Protein AF-A0A0G1C5P3-F1 (afdb_monomer)

Solvent-accessible surface area (backbone atoms only — not comparable to full-atom values): 3532 Å² total; per-residue (Å²): 112,73,69,60,52,54,54,52,52,50,50,52,51,52,51,52,51,53,54,64,70,62,64,69,79,76,52,56,73,44,76,45,77,54,92,52,82,41,67,53,30,34,42,38,33,40,60,88,70,47,79,46,76,44,73,70,36,70,113

Secondary structure (DSSP, 8-state):
-HHHHHHHHHHHHHHHHHHHHT-------EEEE---SSS-EEEEE-TT--EEEEE----

Foldseek 3Di:
DVVVVVVVVVVVVVVVVVVVVPPDPLPAWDKDWDPPPADTWIWTQHSVRDTDIDDDDDD

Mean predicted aligned error: 7.23 Å

Structure (mmCIF, N/CA/C/O backbone):
data_AF-A0A0G1C5P3-F1
#
_entry.id   AF-A0A0G1C5P3-F1
#
loop_
_atom_site.group_PDB
_atom_site.id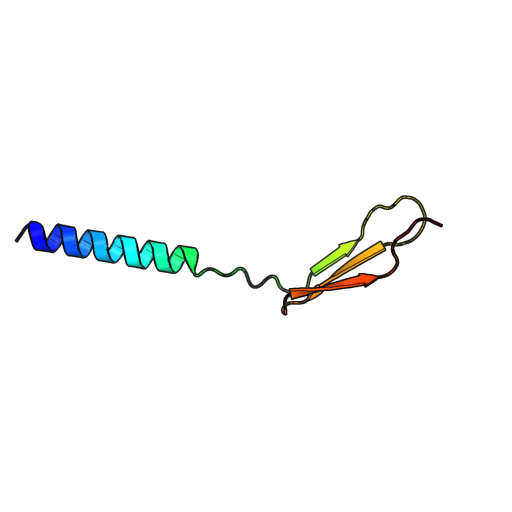
_atom_site.type_symbol
_atom_site.label_atom_id
_atom_site.label_alt_id
_atom_site.label_comp_id
_atom_site.label_asym_id
_atom_site.label_entity_id
_atom_site.label_seq_id
_atom_site.pdbx_PDB_ins_code
_atom_site.Cartn_x
_atom_site.Cartn_y
_atom_site.Cartn_z
_atom_site.occupancy
_atom_site.B_iso_or_equiv
_atom_site.auth_seq_id
_atom_site.auth_comp_id
_atom_site.auth_asym_id
_atom_site.auth_atom_id
_atom_site.pdbx_PDB_model_num
ATOM 1 N N . MET A 1 1 ? -39.123 15.291 23.917 1.00 73.44 1 MET A N 1
ATOM 2 C CA . MET A 1 1 ? -39.089 13.947 23.291 1.00 73.44 1 MET A CA 1
ATOM 3 C C . MET A 1 1 ? -38.372 13.935 21.940 1.00 73.44 1 MET A C 1
ATOM 5 O O . MET A 1 1 ? -37.375 13.251 21.832 1.00 73.44 1 MET A O 1
ATOM 9 N N . LYS A 1 2 ? -38.741 14.744 20.935 1.00 83.94 2 LYS A N 1
ATOM 10 C CA . LYS A 1 2 ? -38.043 14.747 19.622 1.00 83.94 2 LYS A CA 1
ATOM 11 C C . LYS A 1 2 ? -36.539 15.092 19.680 1.00 83.94 2 LYS A C 1
ATOM 13 O O . LYS A 1 2 ? -35.755 14.530 18.932 1.00 83.94 2 LYS A O 1
ATOM 18 N N . ARG A 1 3 ? -36.123 15.9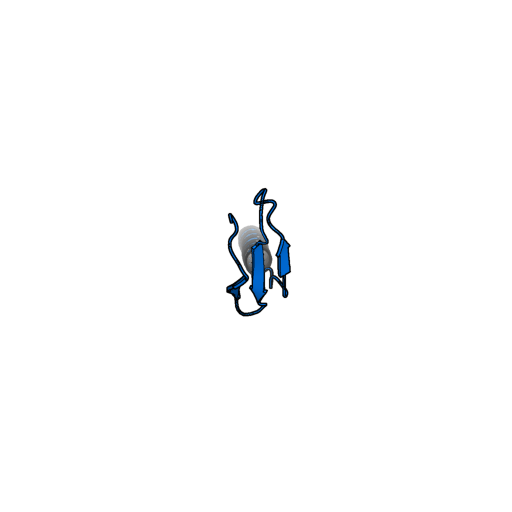56 20.618 1.00 90.19 3 ARG A N 1
ATOM 19 C CA . ARG A 1 3 ? -34.701 16.291 20.849 1.00 90.19 3 ARG A CA 1
ATOM 20 C C . ARG A 1 3 ? -33.851 15.080 21.248 1.00 90.19 3 ARG A C 1
ATOM 22 O O . ARG A 1 3 ? -32.720 14.982 20.794 1.00 90.19 3 ARG A O 1
ATOM 29 N N . ILE A 1 4 ? -34.402 14.154 22.042 1.00 94.69 4 ILE A N 1
ATOM 30 C CA . ILE A 1 4 ? -33.665 12.948 22.447 1.00 94.69 4 ILE A CA 1
ATOM 31 C C . ILE A 1 4 ? -33.439 12.020 21.246 1.00 94.69 4 ILE A C 1
ATOM 33 O O . ILE A 1 4 ? -32.366 11.450 21.113 1.00 94.69 4 ILE A O 1
ATOM 37 N N . TYR A 1 5 ? -34.392 11.961 20.307 1.00 94.19 5 TYR A N 1
ATOM 38 C CA . TYR A 1 5 ? -34.263 11.163 19.087 1.00 94.19 5 TYR A CA 1
ATOM 39 C C . TYR A 1 5 ? -33.137 11.666 18.180 1.00 94.19 5 TYR A C 1
ATOM 41 O O . TYR A 1 5 ? -32.348 10.859 17.706 1.00 94.19 5 TYR A O 1
ATOM 49 N N . TYR A 1 6 ? -33.008 12.981 17.980 1.00 96.94 6 TYR A N 1
ATOM 50 C CA . TYR A 1 6 ? -31.913 13.530 17.170 1.00 96.94 6 TYR A CA 1
ATOM 51 C C . TYR A 1 6 ? -30.536 13.284 17.791 1.00 96.94 6 TYR A C 1
ATOM 53 O O . TYR A 1 6 ? -29.593 12.981 17.066 1.00 96.94 6 TYR A O 1
ATOM 61 N N . LEU A 1 7 ? -30.428 13.361 19.121 1.00 96.75 7 LEU A N 1
ATOM 62 C CA . LEU A 1 7 ? -29.184 13.039 19.822 1.00 96.75 7 LEU A CA 1
ATOM 63 C C . LEU A 1 7 ? -28.824 11.555 19.683 1.00 96.75 7 LEU A C 1
ATOM 65 O O . LEU A 1 7 ? -27.667 11.238 19.429 1.00 96.75 7 LEU A O 1
ATOM 69 N N . LEU A 1 8 ? -29.806 10.654 19.785 1.00 97.25 8 LEU A N 1
ATOM 70 C CA . LEU A 1 8 ? -29.586 9.219 19.587 1.00 97.25 8 LEU A CA 1
ATOM 71 C C . LEU A 1 8 ? -29.170 8.900 18.148 1.00 97.25 8 LEU A C 1
ATOM 73 O O . LEU A 1 8 ? -28.198 8.181 17.945 1.00 97.25 8 LEU A O 1
ATOM 77 N N . ILE A 1 9 ? -29.851 9.474 17.154 1.00 97.38 9 ILE A N 1
ATOM 78 C CA . ILE A 1 9 ? -29.508 9.289 15.736 1.00 97.38 9 ILE A CA 1
ATOM 79 C C . ILE A 1 9 ? -28.101 9.824 15.452 1.00 97.38 9 ILE A C 1
ATOM 81 O O . ILE A 1 9 ? -27.295 9.125 14.844 1.00 97.38 9 ILE A O 1
ATOM 85 N N . GLY A 1 10 ? -27.775 11.025 15.937 1.00 97.44 10 GLY A N 1
ATOM 86 C CA . GLY A 1 10 ? -26.436 11.597 15.799 1.00 97.44 10 GLY A CA 1
ATOM 87 C C . GLY A 1 10 ? -25.360 10.730 16.456 1.00 97.44 10 GLY A C 1
ATOM 88 O O . GLY A 1 10 ? -24.318 10.490 15.854 1.00 97.44 10 GLY A O 1
ATOM 89 N N . GLY A 1 11 ? -25.634 10.192 17.648 1.00 97.50 11 GLY A N 1
ATOM 90 C CA . GLY A 1 11 ? -24.737 9.264 18.337 1.00 97.50 11 GLY A CA 1
ATOM 91 C C . GLY A 1 11 ? -24.491 7.977 17.546 1.00 97.50 11 GLY A C 1
ATOM 92 O O . GLY A 1 11 ? -23.344 7.574 17.380 1.00 97.50 11 GLY A O 1
ATOM 93 N N . VAL A 1 12 ? -25.544 7.369 16.991 1.00 97.62 12 VAL A N 1
ATOM 94 C CA . VAL A 1 12 ? -25.424 6.169 16.144 1.00 97.62 12 VAL A CA 1
ATOM 95 C C . VAL A 1 12 ? -24.607 6.458 14.884 1.00 97.62 12 VAL A C 1
ATOM 97 O O . VAL A 1 12 ? -23.746 5.658 14.527 1.00 97.62 12 VAL A O 1
ATOM 100 N N . ILE A 1 13 ? -24.819 7.611 14.241 1.00 97.62 13 ILE A N 1
ATOM 101 C CA . ILE A 1 13 ? -24.049 8.020 13.058 1.00 97.62 13 ILE A CA 1
ATOM 102 C C . ILE A 1 13 ? -22.568 8.203 13.406 1.00 97.62 13 ILE A C 1
ATOM 104 O O . ILE A 1 13 ? -21.711 7.715 12.675 1.00 97.62 13 ILE A O 1
ATOM 108 N N . LEU A 1 14 ? -22.254 8.864 14.524 1.00 97.12 14 LEU A N 1
ATOM 109 C CA . LEU A 1 14 ? -20.869 9.067 14.959 1.00 97.12 14 LEU A CA 1
ATOM 110 C C . LEU A 1 14 ? -20.173 7.746 15.300 1.00 97.12 14 LEU A C 1
ATOM 112 O O . LEU A 1 14 ? -19.018 7.553 14.926 1.00 97.12 14 LEU A O 1
ATOM 116 N N . LEU A 1 15 ? -20.875 6.819 15.955 1.00 96.75 15 LEU A N 1
ATOM 117 C CA . LEU A 1 15 ? -20.352 5.484 16.250 1.00 96.75 15 LEU A CA 1
ATOM 118 C C . LEU A 1 15 ? -20.115 4.674 14.969 1.00 96.75 15 LEU A C 1
ATOM 120 O O . LEU A 1 15 ? -19.060 4.059 14.825 1.00 96.75 15 LEU A O 1
ATOM 124 N N . ALA A 1 16 ? -21.051 4.715 14.018 1.00 96.06 16 ALA A N 1
ATOM 125 C CA . ALA A 1 16 ? -20.899 4.054 12.725 1.00 96.06 16 ALA A CA 1
ATOM 126 C C . ALA A 1 16 ? -19.733 4.642 11.913 1.00 96.06 16 ALA A C 1
ATOM 128 O O . ALA A 1 16 ? -18.942 3.892 11.344 1.00 96.06 16 ALA A O 1
ATOM 129 N N . ALA A 1 17 ? -19.583 5.970 11.903 1.00 94.94 17 ALA A N 1
ATOM 130 C CA . ALA A 1 17 ? -18.465 6.646 11.252 1.00 94.94 17 ALA A CA 1
ATOM 131 C C . ALA A 1 17 ? -17.124 6.273 11.900 1.00 94.94 17 ALA A C 1
ATOM 133 O O . ALA A 1 17 ? -16.178 5.931 11.195 1.00 94.94 17 ALA A O 1
ATOM 134 N N . GLY A 1 18 ? -17.052 6.267 13.235 1.00 93.88 18 GLY A N 1
ATOM 135 C CA . GLY A 1 18 ? -15.861 5.832 13.963 1.00 93.88 18 GLY A CA 1
ATOM 136 C C . GLY A 1 18 ? -15.490 4.381 13.655 1.00 93.88 18 GLY A C 1
ATOM 137 O O . GLY A 1 18 ? -14.320 4.087 13.424 1.00 93.88 18 GLY A O 1
ATOM 138 N N . TRP A 1 19 ? -16.476 3.485 13.575 1.00 91.44 19 TRP A N 1
ATOM 139 C CA . TRP A 1 19 ? -16.252 2.082 13.225 1.00 91.44 19 TRP A CA 1
ATOM 140 C C . TRP A 1 19 ? -15.746 1.907 11.787 1.00 91.44 19 TRP A C 1
ATOM 142 O O . TRP A 1 19 ? -14.764 1.201 11.573 1.00 91.44 19 TRP A O 1
ATOM 152 N N . LEU A 1 20 ? -16.341 2.610 10.816 1.00 89.94 20 LEU A N 1
ATOM 153 C CA . LEU A 1 20 ? -15.902 2.587 9.415 1.00 89.94 20 LEU A CA 1
ATOM 154 C C . LEU A 1 20 ? -14.462 3.084 9.243 1.00 89.94 20 LEU A C 1
ATOM 156 O O . LEU A 1 20 ? -13.690 2.483 8.502 1.00 89.94 20 LEU A O 1
ATOM 160 N N . LEU A 1 21 ? -14.084 4.147 9.955 1.00 88.88 21 LEU A N 1
ATOM 161 C CA . LEU A 1 21 ? -12.722 4.690 9.928 1.00 88.88 21 LEU A CA 1
ATOM 162 C C . LEU A 1 21 ? -11.714 3.821 10.693 1.00 88.88 21 LEU A C 1
ATOM 164 O O . LEU A 1 21 ? -10.513 3.928 10.461 1.00 88.88 21 LEU A O 1
ATOM 168 N N . SER A 1 22 ? -12.188 2.956 11.593 1.00 83.94 22 SER A N 1
ATOM 169 C CA . SER A 1 22 ? -1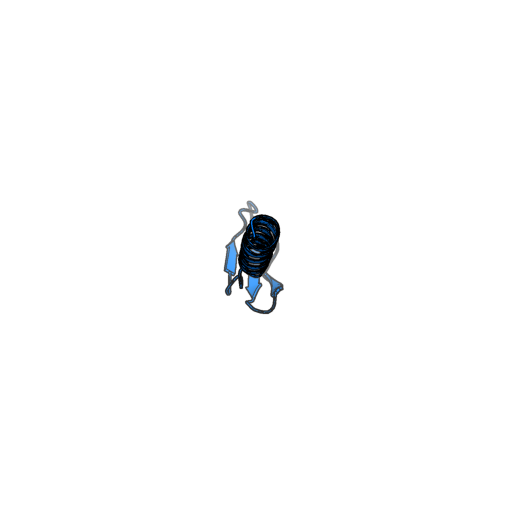1.341 2.045 12.373 1.00 83.94 22 SER A CA 1
ATOM 170 C C . SER A 1 22 ? -10.951 0.782 11.607 1.00 83.94 22 SER A C 1
ATOM 172 O O . SER A 1 22 ? -10.152 -0.006 12.117 1.00 83.94 22 SER A O 1
ATOM 174 N N . PHE A 1 23 ? -11.471 0.580 10.391 1.00 78.12 23 PHE A N 1
ATOM 175 C CA . PHE A 1 23 ? -10.974 -0.453 9.488 1.00 78.12 23 PHE A CA 1
ATOM 176 C C . PHE A 1 23 ? -9.568 -0.088 9.015 1.00 78.12 23 PHE A C 1
ATOM 178 O O . PHE A 1 23 ? -9.348 0.448 7.931 1.00 78.12 23 PHE A O 1
ATOM 185 N N . ASN A 1 24 ? -8.593 -0.411 9.856 1.00 68.50 24 ASN A N 1
ATOM 186 C CA . ASN A 1 24 ? -7.210 -0.489 9.447 1.00 68.50 24 ASN A CA 1
ATOM 187 C C . ASN A 1 24 ? -7.087 -1.734 8.569 1.00 68.50 24 ASN A C 1
ATOM 189 O O . ASN A 1 24 ? -7.261 -2.858 9.043 1.00 68.50 24 ASN A O 1
ATOM 193 N N . HIS A 1 25 ? -6.847 -1.539 7.275 1.00 68.06 25 HIS A N 1
ATOM 194 C CA . HIS A 1 25 ? -6.482 -2.645 6.409 1.00 68.06 25 HIS A CA 1
ATOM 195 C C . HIS A 1 25 ? -5.117 -3.141 6.891 1.00 68.06 25 HIS A C 1
ATOM 197 O O . HIS A 1 25 ? -4.093 -2.533 6.584 1.00 68.06 25 HIS A O 1
ATOM 203 N N . GLN A 1 26 ? -5.101 -4.208 7.695 1.00 66.31 26 GLN A N 1
ATOM 204 C CA . GLN A 1 26 ? -3.888 -4.981 7.934 1.00 66.31 26 GLN A CA 1
ATOM 205 C C . GLN A 1 26 ? -3.488 -5.558 6.583 1.00 66.31 26 GLN A C 1
ATOM 207 O O . GLN A 1 26 ? -3.969 -6.612 6.168 1.00 66.31 26 GLN A O 1
ATOM 212 N N . ALA A 1 27 ? -2.673 -4.797 5.854 1.00 71.69 27 ALA A N 1
ATOM 213 C CA . ALA A 1 27 ? -2.036 -5.279 4.653 1.00 71.69 27 ALA A CA 1
ATOM 214 C C . ALA A 1 27 ? -1.201 -6.477 5.100 1.00 71.69 27 ALA A C 1
ATOM 216 O O . ALA A 1 27 ? -0.263 -6.323 5.878 1.00 71.69 27 ALA A O 1
ATOM 217 N N . GLY A 1 28 ? -1.608 -7.679 4.698 1.00 88.44 28 GLY A N 1
ATOM 218 C CA . GLY A 1 28 ? -0.808 -8.871 4.934 1.00 88.44 28 GLY A CA 1
ATOM 219 C C . GLY A 1 28 ? 0.548 -8.761 4.235 1.00 88.44 28 GLY A C 1
ATOM 220 O O . GLY A 1 28 ? 0.866 -7.765 3.581 1.00 88.44 28 GLY A O 1
ATOM 221 N N . LEU A 1 29 ? 1.343 -9.823 4.331 1.00 94.56 29 LEU A N 1
ATOM 222 C CA . LEU A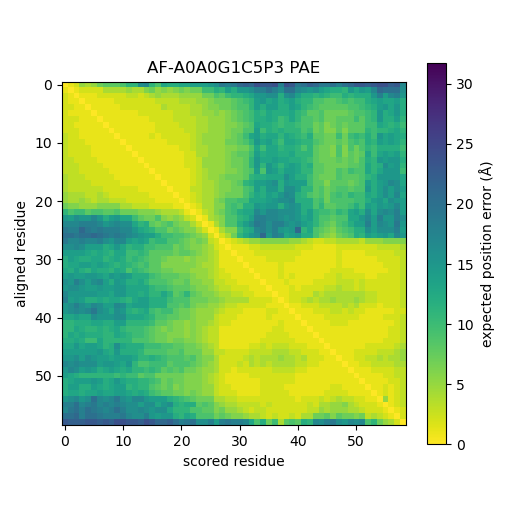 1 29 ? 2.547 -9.932 3.517 1.00 94.56 29 LEU A CA 1
ATOM 223 C C . LEU A 1 29 ? 2.175 -9.783 2.032 1.00 94.56 29 LEU A C 1
ATOM 225 O O . LEU A 1 29 ? 1.330 -10.520 1.524 1.00 94.56 29 LEU A O 1
ATOM 229 N N . SER A 1 30 ? 2.822 -8.850 1.340 1.00 95.69 30 SER A N 1
ATOM 230 C CA . SER A 1 30 ? 2.701 -8.688 -0.109 1.00 95.69 30 SER A CA 1
ATOM 231 C C . SER A 1 30 ? 4.076 -8.677 -0.758 1.00 95.69 30 SER A C 1
ATOM 233 O O . SER A 1 30 ? 5.056 -8.226 -0.164 1.00 95.69 30 SER A O 1
ATOM 235 N N . VAL A 1 31 ? 4.136 -9.209 -1.976 1.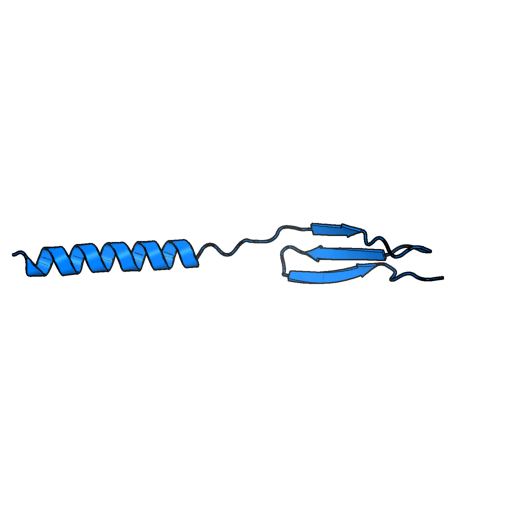00 97.00 31 VAL A N 1
ATOM 236 C CA . VAL A 1 31 ? 5.342 -9.239 -2.801 1.00 97.00 31 VAL A CA 1
ATOM 237 C C . VAL A 1 31 ? 4.977 -8.674 -4.165 1.00 97.00 31 VAL A C 1
ATOM 239 O O . VAL A 1 31 ? 4.084 -9.195 -4.833 1.00 97.00 31 VAL A O 1
ATOM 242 N N . THR A 1 32 ? 5.659 -7.607 -4.561 1.00 97.62 32 THR A N 1
ATOM 243 C CA . THR A 1 32 ? 5.493 -6.953 -5.860 1.00 97.62 32 THR A CA 1
ATOM 244 C C . THR A 1 32 ? 6.752 -7.179 -6.675 1.00 97.62 32 THR A C 1
ATOM 246 O O . THR A 1 32 ? 7.813 -6.708 -6.281 1.00 97.62 32 THR A O 1
ATOM 249 N N . PHE A 1 33 ? 6.638 -7.863 -7.809 1.00 97.75 33 PHE A N 1
ATOM 250 C CA . PHE A 1 33 ? 7.713 -7.951 -8.796 1.00 97.75 33 PHE A CA 1
ATOM 251 C C . PHE A 1 33 ? 7.600 -6.765 -9.748 1.00 97.75 33 PHE A C 1
ATOM 253 O O . PHE A 1 33 ? 6.529 -6.527 -10.311 1.00 97.75 33 PHE A O 1
ATOM 260 N N . PHE A 1 34 ? 8.677 -6.000 -9.889 1.00 96.75 34 PHE A N 1
ATOM 261 C CA . PHE A 1 34 ? 8.714 -4.865 -10.798 1.00 96.75 34 PHE A CA 1
ATOM 262 C C . PHE A 1 34 ? 9.190 -5.314 -12.172 1.00 96.75 34 PHE A C 1
ATOM 264 O O . PHE A 1 34 ? 10.163 -6.053 -12.293 1.00 96.75 34 PHE A O 1
ATOM 271 N N . ASP A 1 35 ? 8.527 -4.811 -13.205 1.00 95.62 35 ASP A N 1
ATOM 272 C CA . ASP A 1 35 ? 9.087 -4.821 -14.547 1.00 95.62 35 ASP A CA 1
ATOM 273 C C . ASP A 1 35 ? 10.099 -3.673 -14.650 1.00 95.62 35 ASP A C 1
ATOM 275 O O . ASP A 1 35 ? 9.724 -2.500 -14.727 1.00 95.62 35 ASP A O 1
ATOM 279 N N . VAL A 1 36 ? 11.383 -4.018 -14.562 1.00 95.06 36 VAL A N 1
ATOM 280 C CA . VAL A 1 36 ? 12.516 -3.080 -14.647 1.00 95.06 36 VAL A CA 1
ATOM 281 C C . VAL A 1 36 ? 13.282 -3.200 -15.969 1.00 95.06 36 VAL A C 1
ATOM 283 O O . VAL A 1 36 ? 14.331 -2.581 -16.149 1.00 95.06 36 VAL A O 1
ATOM 286 N N . GLY A 1 37 ? 12.765 -3.975 -16.927 1.00 93.75 37 GLY A N 1
ATOM 287 C CA . GLY A 1 37 ? 13.474 -4.312 -18.157 1.00 93.75 37 GLY A CA 1
ATOM 288 C C . GLY A 1 37 ? 14.532 -5.395 -17.937 1.00 93.75 37 GLY A C 1
ATOM 289 O O . GLY A 1 37 ? 14.212 -6.579 -17.998 1.00 93.75 37 GLY A O 1
ATOM 290 N N . GLN A 1 38 ? 15.796 -5.005 -17.741 1.00 94.31 38 GLN A N 1
ATOM 291 C CA . GLN A 1 38 ? 16.904 -5.945 -17.525 1.00 94.31 38 GLN A CA 1
ATOM 292 C C . GLN A 1 38 ? 17.208 -6.103 -16.032 1.00 94.31 38 GLN A C 1
ATOM 294 O O . GLN A 1 38 ? 17.325 -5.116 -15.314 1.00 94.31 38 GLN A O 1
ATOM 299 N N . GLY A 1 39 ? 17.416 -7.343 -15.587 1.00 94.50 39 GLY A N 1
ATOM 300 C CA . GLY A 1 39 ? 17.658 -7.671 -14.179 1.00 94.50 39 GLY A CA 1
ATOM 301 C C . GLY A 1 39 ? 16.366 -7.921 -13.402 1.00 94.50 39 GLY A C 1
ATOM 302 O O . GLY A 1 39 ? 15.281 -7.940 -13.982 1.00 94.50 39 GLY A O 1
ATOM 303 N N . ASP A 1 40 ? 16.498 -8.115 -12.091 1.00 96.69 40 ASP A N 1
ATOM 304 C CA . ASP A 1 40 ? 15.383 -8.445 -11.210 1.00 96.69 40 ASP A CA 1
ATOM 305 C C . ASP A 1 40 ? 15.092 -7.290 -10.243 1.00 96.69 40 ASP A C 1
ATOM 307 O O . ASP A 1 40 ? 15.960 -6.489 -9.889 1.00 96.69 40 ASP A O 1
ATOM 311 N N . ALA A 1 41 ? 13.839 -7.182 -9.806 1.00 98.00 41 ALA A N 1
ATOM 312 C CA . ALA A 1 41 ? 13.461 -6.284 -8.723 1.00 98.00 41 ALA A CA 1
ATOM 313 C C . ALA A 1 41 ? 12.161 -6.758 -8.067 1.00 98.00 41 ALA A C 1
ATOM 315 O O . ALA A 1 41 ? 11.136 -6.935 -8.731 1.00 98.00 41 ALA A O 1
ATOM 316 N N . ALA A 1 42 ? 12.178 -6.919 -6.744 1.00 98.25 42 ALA A N 1
ATOM 317 C CA . ALA A 1 42 ? 10.994 -7.271 -5.969 1.00 98.25 42 ALA A CA 1
ATOM 318 C C . ALA A 1 42 ? 10.901 -6.474 -4.664 1.00 98.25 42 ALA A C 1
ATOM 320 O O . ALA A 1 42 ? 11.865 -6.375 -3.912 1.00 98.25 42 ALA A O 1
ATOM 321 N N . LEU A 1 43 ? 9.718 -5.944 -4.353 1.00 98.06 43 LEU A N 1
ATOM 322 C CA . LEU A 1 43 ? 9.409 -5.333 -3.061 1.00 98.06 43 LEU A CA 1
ATOM 323 C C . LEU A 1 43 ? 8.585 -6.296 -2.211 1.00 98.06 43 LEU A C 1
ATOM 325 O O . LEU A 1 43 ? 7.464 -6.646 -2.576 1.00 98.06 43 LEU A O 1
A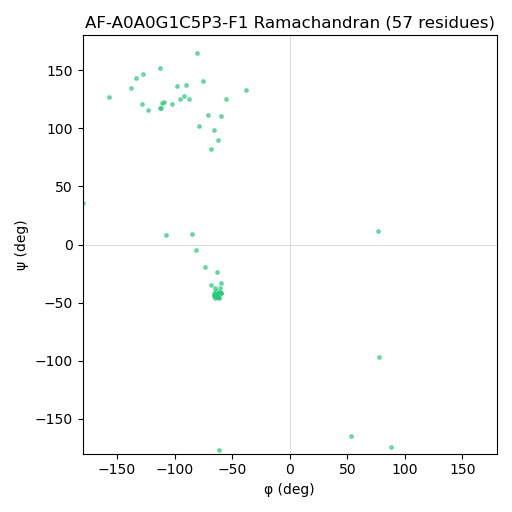TOM 329 N N . ILE A 1 44 ? 9.103 -6.650 -1.040 1.00 97.69 44 ILE A N 1
ATOM 330 C CA . ILE A 1 44 ? 8.357 -7.328 0.018 1.00 97.69 44 ILE A CA 1
ATOM 331 C C . ILE A 1 44 ? 7.853 -6.2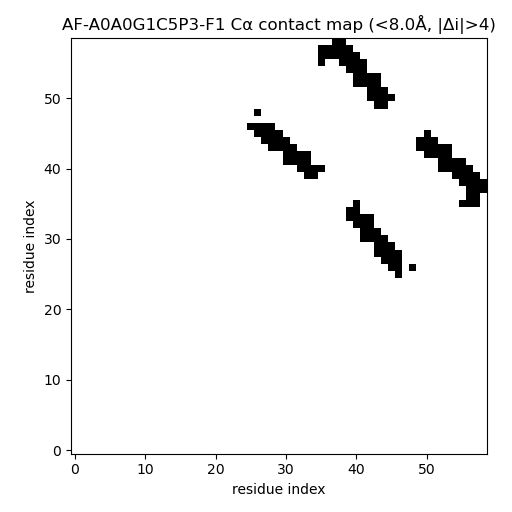63 0.991 1.00 97.69 44 ILE A C 1
ATOM 333 O O . ILE A 1 44 ? 8.642 -5.491 1.540 1.00 97.69 44 ILE A O 1
ATOM 337 N N . ARG A 1 45 ? 6.545 -6.245 1.242 1.00 96.81 45 ARG A N 1
ATOM 338 C CA . ARG A 1 45 ? 5.940 -5.470 2.328 1.00 96.81 45 ARG A CA 1
ATOM 339 C C . ARG A 1 45 ? 5.366 -6.421 3.368 1.00 96.81 45 ARG A C 1
ATOM 341 O O . ARG A 1 45 ? 4.477 -7.206 3.045 1.00 96.81 45 ARG A O 1
ATOM 348 N N . THR A 1 46 ? 5.891 -6.374 4.590 1.00 94.56 46 THR A N 1
ATOM 349 C CA . THR A 1 46 ? 5.469 -7.267 5.681 1.00 94.56 46 THR A CA 1
ATOM 350 C C . THR A 1 46 ? 4.178 -6.785 6.337 1.00 94.56 46 THR A C 1
ATOM 352 O O . THR A 1 46 ? 3.786 -5.625 6.186 1.00 94.56 46 THR A O 1
ATOM 355 N N . ALA A 1 47 ? 3.534 -7.668 7.106 1.00 92.19 47 ALA A N 1
ATOM 356 C CA . ALA A 1 47 ? 2.338 -7.318 7.872 1.00 92.19 47 ALA A CA 1
ATOM 357 C C . ALA A 1 47 ? 2.615 -6.244 8.945 1.00 92.19 47 ALA A C 1
ATOM 359 O O . ALA A 1 47 ? 1.724 -5.491 9.330 1.00 92.19 47 ALA A O 1
ATOM 360 N N . GLU A 1 48 ? 3.870 -6.129 9.388 1.00 91.56 48 GLU A N 1
ATOM 361 C CA . GLU A 1 48 ? 4.372 -5.117 10.323 1.00 91.56 48 GLU A CA 1
ATOM 362 C C . GLU A 1 48 ? 4.776 -3.805 9.621 1.00 91.56 48 GLU A C 1
ATOM 364 O O . GLU A 1 48 ? 5.388 -2.927 10.233 1.00 91.56 48 GLU A O 1
ATOM 369 N N . GLY A 1 49 ? 4.471 -3.665 8.326 1.00 90.81 49 GLY A N 1
ATOM 370 C CA . GLY A 1 49 ? 4.712 -2.450 7.547 1.00 90.81 49 GLY A CA 1
ATOM 371 C C . GLY A 1 49 ? 6.164 -2.238 7.119 1.00 90.81 49 GLY A C 1
ATOM 372 O O . GLY A 1 49 ? 6.504 -1.150 6.652 1.00 90.81 49 GLY A O 1
ATOM 373 N N . GLN A 1 50 ? 7.026 -3.249 7.257 1.00 95.38 50 GLN A N 1
ATOM 374 C CA . GLN A 1 50 ? 8.409 -3.158 6.790 1.00 95.38 50 GLN A CA 1
ATOM 375 C C . GLN A 1 50 ? 8.459 -3.284 5.268 1.00 95.38 50 GLN A C 1
ATOM 377 O O . GLN A 1 50 ? 7.740 -4.099 4.693 1.00 95.38 50 GLN A O 1
ATOM 382 N N . ASN A 1 51 ? 9.322 -2.499 4.624 1.00 96.94 51 ASN A N 1
ATOM 383 C CA . ASN A 1 51 ? 9.568 -2.563 3.185 1.00 96.94 51 ASN A CA 1
ATOM 384 C C . ASN A 1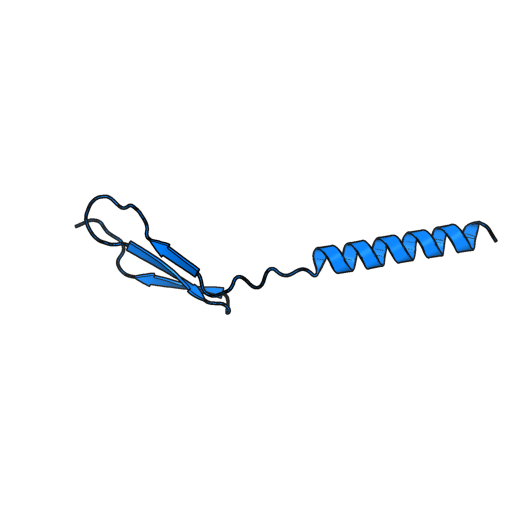 51 ? 10.981 -3.106 2.947 1.00 96.94 51 ASN A C 1
ATOM 386 O O . ASN A 1 51 ? 11.952 -2.511 3.413 1.00 96.94 51 ASN A O 1
ATOM 390 N N . ILE A 1 52 ? 11.090 -4.212 2.216 1.00 97.88 52 ILE A N 1
ATOM 391 C CA . ILE A 1 52 ? 12.356 -4.861 1.871 1.00 97.88 52 ILE A CA 1
ATOM 392 C C . ILE A 1 52 ? 12.430 -4.943 0.350 1.00 97.88 52 ILE A C 1
ATOM 394 O O . ILE A 1 52 ? 11.608 -5.612 -0.273 1.00 97.88 52 ILE A O 1
ATOM 398 N N . LEU A 1 53 ? 13.400 -4.253 -0.242 1.00 97.81 53 LEU A N 1
ATOM 399 C CA . LEU A 1 53 ? 13.677 -4.332 -1.671 1.00 97.81 53 LEU A CA 1
ATOM 400 C C . LEU A 1 53 ? 14.733 -5.421 -1.915 1.00 97.81 53 LEU A C 1
ATOM 402 O O . LEU A 1 53 ? 15.780 -5.422 -1.267 1.00 97.81 53 LEU A O 1
ATOM 406 N N . ILE A 1 54 ? 14.430 -6.351 -2.816 1.00 97.69 54 ILE A N 1
ATOM 407 C CA . ILE A 1 54 ? 15.319 -7.418 -3.272 1.00 97.69 54 ILE A CA 1
ATOM 408 C C . ILE A 1 54 ? 15.718 -7.110 -4.710 1.00 97.69 54 ILE A C 1
ATOM 410 O O . ILE A 1 54 ? 14.844 -6.977 -5.570 1.00 97.69 54 ILE A O 1
ATOM 414 N N . ASP A 1 55 ? 17.029 -7.014 -4.937 1.00 94.62 55 ASP A N 1
ATOM 415 C CA . ASP A 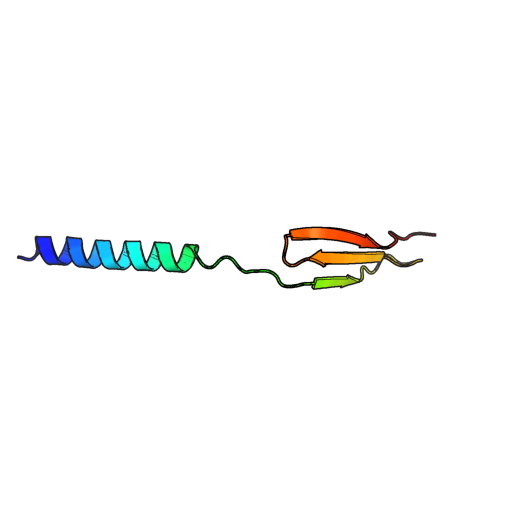1 55 ? 17.611 -6.461 -6.166 1.00 94.62 55 ASP A CA 1
ATOM 416 C C . ASP A 1 55 ? 17.035 -5.054 -6.473 1.00 94.62 55 ASP A C 1
ATOM 418 O O . ASP A 1 55 ? 16.481 -4.399 -5.592 1.00 94.62 55 ASP A O 1
ATOM 422 N N . GLY A 1 56 ? 17.205 -4.519 -7.672 1.00 92.75 56 GLY A N 1
ATOM 423 C CA . GLY A 1 56 ? 16.720 -3.185 -8.022 1.00 92.75 56 GLY A CA 1
ATOM 424 C C . GLY A 1 56 ? 17.024 -2.805 -9.461 1.00 92.75 56 GLY A C 1
ATOM 425 O O . GLY A 1 56 ? 17.355 -1.644 -9.692 1.00 92.75 56 GLY A O 1
ATOM 426 N N . GLY A 1 57 ? 16.976 -3.786 -10.373 1.00 83.81 57 GLY A N 1
ATOM 427 C CA . GLY A 1 57 ? 17.563 -3.747 -11.715 1.00 83.81 57 GLY A CA 1
ATOM 428 C C . GLY A 1 57 ? 17.447 -2.389 -12.416 1.00 83.81 57 GLY A C 1
ATOM 429 O O . GLY A 1 57 ? 16.379 -1.772 -12.409 1.00 83.81 57 GLY A O 1
ATOM 430 N N . PRO A 1 58 ? 18.554 -1.899 -13.002 1.00 72.12 58 PRO A N 1
ATOM 431 C CA . PRO A 1 58 ? 19.081 -2.572 -14.186 1.00 72.12 58 PRO A CA 1
ATOM 432 C C . PRO A 1 58 ? 20.597 -2.839 -14.199 1.00 72.12 58 PRO A C 1
ATOM 434 O O . PRO A 1 58 ? 21.404 -2.020 -13.757 1.00 72.12 58 PRO A O 1
ATOM 437 N N . SER A 1 59 ? 20.955 -4.003 -14.756 1.00 65.06 59 SER A N 1
ATOM 438 C CA . SER A 1 59 ? 22.299 -4.411 -15.219 1.00 65.06 59 SER A CA 1
ATOM 439 C C . SER A 1 59 ? 22.447 -4.233 -16.727 1.00 65.06 59 SER A C 1
ATOM 441 O O . SER A 1 59 ? 21.400 -4.053 -17.382 1.00 65.06 59 SER A O 1
#

Radius of gyration: 22.73 Å; Cα contacts (8 Å, |Δi|>4): 69; chains: 1; bounding box: 61×26×41 Å

pLDDT: mean 91.36, std 9.1, range [65.06, 98.25]

Sequence (59 aa):
MKRIYYLLIGGVILLAAGWLLSFNHQAGLSVTFFDVGQGDAALIRTAEGQNILIDGGPS

Nearest PDB structures (foldseek):
  6vgj-assembly1_A  TM=6.448E-01  e=2.309E+00  Homo sapiens